Protein AF-A0A1H0E511-F1 (afdb_monomer)

Secondary structure (DSSP, 8-state):
---HHHHHHHH-SHHHHHHHHHHHHHHHHH-S-SSHHHHHHHHHHHHHHHHHHHHHSSS-SS-HHHHHHHHHHHHHHHHHHHHHHHS--

Mean predicted aligned error: 8.15 Å

Radius of gyration: 20.46 Å; Cα contacts (8 Å, |Δi|>4): 26; chains: 1; bounding box: 35×28×66 Å

InterPro domains:
  IPR001207 Transposase, mutator type [PF00872] (1-56)
  IPR001207 Transposase, mutator type [PTHR33217] (1-71)

Structure (mmCIF, N/CA/C/O backbone):
data_AF-A0A1H0E511-F1
#
_entry.id   AF-A0A1H0E511-F1
#
loop_
_atom_site.group_PDB
_atom_site.id
_atom_site.type_symbol
_atom_site.label_atom_id
_atom_site.label_alt_id
_atom_site.label_comp_id
_atom_site.label_asym_id
_atom_site.label_entity_id
_atom_site.label_seq_id
_atom_site.pdbx_PDB_ins_code
_atom_site.Cartn_x
_atom_site.Cartn_y
_atom_site.Cartn_z
_atom_site.occupancy
_atom_site.B_iso_or_equiv
_atom_site.auth_seq_id
_atom_site.auth_comp_id
_atom_site.auth_asym_id
_atom_site.auth_atom_id
_atom_site.pdbx_PDB_model_num
ATOM 1 N N . ALA A 1 1 ? 11.561 -6.818 -22.885 1.00 76.06 1 ALA A N 1
ATOM 2 C CA . ALA A 1 1 ? 11.928 -7.128 -21.482 1.00 76.06 1 ALA A CA 1
ATOM 3 C C . ALA A 1 1 ? 12.077 -5.827 -20.691 1.00 76.06 1 ALA A C 1
ATOM 5 O O . ALA A 1 1 ? 12.445 -4.829 -21.302 1.00 76.06 1 ALA A O 1
ATOM 6 N N . PHE A 1 2 ? 11.795 -5.810 -19.379 1.00 82.00 2 PHE A N 1
ATOM 7 C CA . PHE A 1 2 ? 11.991 -4.611 -18.543 1.00 82.00 2 PHE A CA 1
ATOM 8 C C . PHE A 1 2 ? 13.461 -4.147 -18.554 1.00 82.00 2 PHE A C 1
ATOM 10 O O . PHE A 1 2 ? 14.347 -5.005 -18.572 1.00 82.00 2 PHE A O 1
ATOM 17 N N . PRO A 1 3 ? 13.747 -2.829 -18.516 1.00 85.38 3 PRO A N 1
ATOM 18 C CA . PRO A 1 3 ? 15.100 -2.312 -18.329 1.00 85.38 3 PRO A CA 1
ATOM 19 C C . PRO A 1 3 ? 15.758 -2.862 -17.057 1.00 85.38 3 PRO A C 1
ATOM 21 O O . PRO A 1 3 ? 15.096 -2.996 -16.026 1.00 85.38 3 PRO A O 1
ATOM 24 N N . ARG A 1 4 ? 17.068 -3.150 -17.119 1.00 85.94 4 ARG A N 1
ATOM 25 C CA . ARG A 1 4 ? 17.837 -3.756 -16.009 1.00 85.94 4 ARG A CA 1
ATOM 26 C C . ARG A 1 4 ? 17.744 -2.969 -14.702 1.00 85.94 4 ARG A C 1
ATOM 28 O O . ARG A 1 4 ? 17.720 -3.565 -13.633 1.00 85.94 4 ARG A O 1
ATOM 35 N N . GLU A 1 5 ? 17.636 -1.648 -14.794 1.00 84.19 5 GLU A N 1
ATOM 36 C CA . GLU A 1 5 ? 17.442 -0.745 -13.653 1.00 84.19 5 GLU A CA 1
ATOM 37 C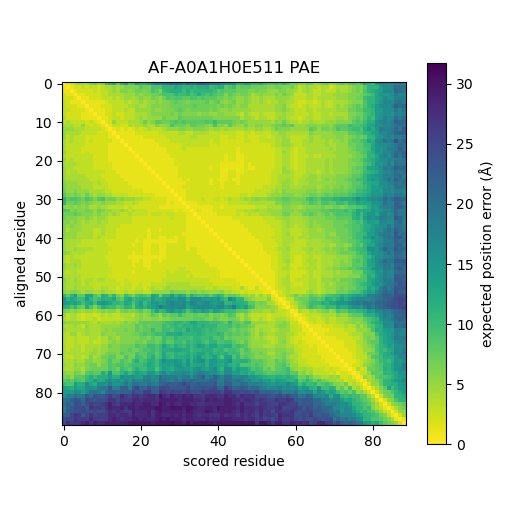 C . GLU A 1 5 ? 16.185 -1.049 -12.812 1.00 84.19 5 GLU A C 1
ATOM 39 O O . GLU A 1 5 ? 16.145 -0.692 -11.637 1.00 84.19 5 GLU A O 1
ATOM 44 N N . HIS A 1 6 ? 15.182 -1.745 -13.366 1.00 86.19 6 HIS A N 1
ATOM 45 C CA . HIS A 1 6 ? 13.969 -2.131 -12.629 1.00 86.19 6 HIS A CA 1
ATOM 46 C C . HIS A 1 6 ? 14.012 -3.550 -12.073 1.00 86.19 6 HIS A C 1
ATOM 48 O O . HIS A 1 6 ? 13.198 -3.887 -11.218 1.00 86.19 6 HIS A O 1
ATOM 54 N N . TRP A 1 7 ? 14.942 -4.398 -12.517 1.00 88.88 7 TRP A N 1
ATOM 55 C CA . TRP A 1 7 ? 14.930 -5.823 -12.169 1.00 88.88 7 TRP A CA 1
ATOM 56 C C . TRP A 1 7 ? 15.039 -6.062 -10.670 1.00 88.88 7 TRP A C 1
ATOM 58 O O . TRP A 1 7 ? 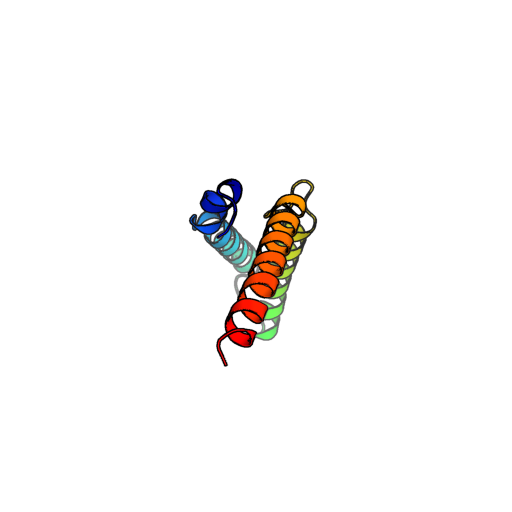14.290 -6.866 -10.130 1.00 88.88 7 TRP A O 1
ATOM 68 N N . GLN A 1 8 ? 15.909 -5.320 -9.984 1.00 86.19 8 GLN A N 1
ATOM 69 C CA . GLN A 1 8 ? 16.051 -5.447 -8.535 1.00 86.19 8 GLN A CA 1
ATOM 70 C C . GLN A 1 8 ? 14.746 -5.099 -7.803 1.00 86.19 8 GLN A C 1
ATOM 72 O O . GLN A 1 8 ? 14.392 -5.755 -6.829 1.00 86.19 8 GLN A O 1
ATOM 77 N N . LYS A 1 9 ? 13.990 -4.110 -8.289 1.00 87.50 9 LYS A N 1
ATOM 78 C CA . LYS A 1 9 ? 12.693 -3.735 -7.707 1.00 87.50 9 LYS A CA 1
ATOM 79 C C . LYS A 1 9 ? 11.608 -4.776 -7.984 1.00 87.50 9 LYS A C 1
ATOM 81 O O . LYS A 1 9 ? 10.791 -5.033 -7.114 1.00 87.50 9 LYS A O 1
ATOM 86 N N . ILE A 1 10 ? 11.617 -5.378 -9.173 1.00 87.38 10 ILE A N 1
ATOM 87 C CA . ILE A 1 10 ? 10.638 -6.395 -9.587 1.00 87.38 10 ILE A CA 1
ATOM 88 C C . ILE A 1 10 ? 10.887 -7.732 -8.879 1.00 87.38 10 ILE A C 1
ATOM 90 O O . ILE A 1 10 ? 9.943 -8.426 -8.519 1.00 87.38 10 ILE A O 1
ATOM 94 N N . TRP A 1 11 ? 12.153 -8.103 -8.694 1.00 87.00 11 TRP A N 1
ATOM 95 C CA . TRP A 1 11 ? 12.532 -9.403 -8.143 1.00 87.00 11 TRP A CA 1
ATOM 96 C C . TRP A 1 11 ? 12.483 -9.449 -6.611 1.00 87.00 11 TRP A C 1
ATOM 98 O O . TRP A 1 11 ? 12.325 -10.518 -6.027 1.00 87.00 11 TRP A O 1
ATOM 108 N N . THR A 1 12 ? 12.655 -8.310 -5.936 1.00 90.00 12 THR A N 1
ATOM 109 C CA . THR A 1 12 ? 12.703 -8.279 -4.467 1.00 90.00 12 THR A CA 1
ATOM 110 C C . THR A 1 12 ? 11.306 -8.294 -3.844 1.00 90.00 12 THR A C 1
ATOM 112 O O . THR A 1 12 ? 10.405 -7.586 -4.283 1.00 90.00 12 THR A O 1
ATOM 115 N N . GLY A 1 13 ? 11.139 -9.057 -2.756 1.00 93.62 13 GLY A N 1
ATOM 116 C CA . GLY A 1 13 ? 9.922 -9.063 -1.928 1.00 93.62 13 GLY A CA 1
ATOM 117 C C . GLY A 1 13 ? 9.783 -7.840 -1.010 1.00 93.62 13 GLY A C 1
ATOM 118 O O . GLY A 1 13 ? 8.742 -7.630 -0.392 1.00 93.62 13 GLY A O 1
ATOM 119 N N . ASN A 1 14 ? 10.804 -6.983 -0.939 1.00 90.56 14 ASN A N 1
ATOM 120 C CA . ASN A 1 14 ? 10.848 -5.840 -0.024 1.00 90.56 14 ASN A CA 1
ATOM 121 C C . ASN A 1 14 ? 9.611 -4.917 -0.093 1.00 90.56 14 ASN A C 1
ATOM 123 O O . ASN A 1 14 ? 9.164 -4.461 0.963 1.00 90.56 14 ASN A O 1
ATOM 127 N N . PRO A 1 15 ? 9.031 -4.600 -1.271 1.00 89.50 15 PRO A N 1
ATOM 128 C CA . PRO A 1 15 ? 7.866 -3.716 -1.345 1.00 89.50 15 PRO A CA 1
ATOM 129 C C . PRO A 1 15 ? 6.622 -4.338 -0.719 1.00 89.50 15 PRO A C 1
ATOM 131 O O . PRO A 1 15 ? 5.914 -3.656 0.021 1.00 89.50 15 PRO A O 1
ATOM 134 N N . ILE A 1 16 ? 6.387 -5.630 -0.975 1.00 92.62 16 ILE A N 1
ATOM 135 C CA . ILE A 1 16 ? 5.235 -6.343 -0.420 1.00 92.62 16 ILE A CA 1
ATOM 136 C C . ILE A 1 16 ? 5.419 -6.594 1.079 1.00 92.62 16 ILE A C 1
ATOM 138 O O . ILE A 1 16 ? 4.486 -6.408 1.851 1.00 92.62 16 ILE A O 1
ATOM 142 N N . GLU A 1 17 ? 6.637 -6.903 1.530 1.00 96.19 17 GLU A N 1
ATOM 143 C CA . GLU A 1 17 ? 6.950 -7.036 2.956 1.00 96.19 17 GLU A CA 1
ATOM 144 C C . GLU A 1 17 ? 6.762 -5.719 3.714 1.00 96.19 17 GLU A C 1
ATOM 146 O O . GLU A 1 17 ? 6.214 -5.711 4.818 1.00 96.19 17 GLU A O 1
ATOM 151 N N . ARG A 1 18 ? 7.188 -4.593 3.124 1.00 94.62 18 ARG A N 1
ATOM 152 C CA . ARG A 1 18 ? 6.994 -3.261 3.710 1.00 94.62 18 ARG A CA 1
ATOM 153 C C . ARG A 1 18 ? 5.509 -2.921 3.819 1.00 94.62 18 ARG A C 1
ATOM 155 O O . ARG A 1 18 ? 5.088 -2.465 4.878 1.00 94.62 18 ARG A O 1
ATOM 162 N N . LEU A 1 19 ? 4.728 -3.194 2.773 1.00 95.62 19 LEU A N 1
ATOM 163 C CA . LEU A 1 19 ? 3.278 -2.997 2.783 1.00 95.62 19 LEU A CA 1
ATOM 164 C C . LEU A 1 19 ? 2.587 -3.886 3.830 1.00 95.62 19 LEU A C 1
ATOM 166 O O . LEU A 1 19 ? 1.786 -3.394 4.617 1.00 95.62 19 LEU A O 1
ATOM 170 N N . ASN A 1 20 ? 2.943 -5.170 3.908 1.00 97.31 20 ASN A N 1
ATOM 171 C CA . ASN A 1 20 ? 2.384 -6.094 4.899 1.00 97.31 20 ASN A CA 1
ATOM 172 C C . ASN A 1 20 ? 2.705 -5.661 6.336 1.00 97.31 20 ASN A C 1
ATOM 174 O O . ASN A 1 20 ? 1.849 -5.747 7.218 1.00 97.31 20 ASN A O 1
ATOM 178 N N . ARG A 1 21 ? 3.924 -5.162 6.580 1.00 97.94 21 ARG A N 1
ATOM 179 C CA . ARG A 1 21 ? 4.316 -4.611 7.883 1.00 97.94 21 ARG A CA 1
ATOM 180 C C . ARG A 1 21 ? 3.490 -3.377 8.243 1.00 97.94 21 ARG A C 1
ATOM 182 O O . ARG A 1 21 ? 3.107 -3.233 9.399 1.00 97.94 21 ARG A O 1
ATOM 189 N N . GLU A 1 22 ? 3.204 -2.520 7.267 1.00 97.44 22 GLU A N 1
ATOM 190 C CA . GLU A 1 22 ? 2.392 -1.320 7.466 1.00 97.44 22 GLU A CA 1
ATOM 191 C C . GLU A 1 22 ? 0.930 -1.653 7.771 1.00 97.44 22 GLU A C 1
ATOM 193 O O . GLU A 1 22 ? 0.370 -1.124 8.732 1.00 97.44 22 GLU A O 1
ATOM 198 N N . ILE A 1 23 ? 0.341 -2.579 7.007 1.00 97.75 23 ILE A N 1
ATOM 199 C CA . ILE A 1 23 ? -1.008 -3.094 7.261 1.00 97.75 23 ILE A CA 1
ATOM 200 C C . ILE A 1 23 ? -1.079 -3.640 8.685 1.00 97.75 23 ILE A C 1
ATOM 202 O O . ILE A 1 23 ? -1.920 -3.181 9.455 1.00 97.75 23 ILE A O 1
ATOM 206 N N . LYS A 1 24 ? -0.146 -4.528 9.062 1.00 98.06 24 LYS A N 1
ATOM 207 C CA . LYS A 1 24 ? -0.087 -5.103 10.411 1.00 98.06 24 LYS A CA 1
ATOM 208 C C . LYS A 1 24 ? -0.001 -4.017 11.488 1.00 98.06 24 LYS A C 1
ATOM 210 O O . LYS A 1 24 ? -0.810 -4.006 12.407 1.00 98.06 24 LYS A O 1
ATOM 215 N N . ARG A 1 25 ? 0.917 -3.055 11.341 1.00 98.31 25 ARG A N 1
ATOM 216 C CA . ARG A 1 25 ? 1.101 -1.959 12.305 1.00 98.31 25 ARG A CA 1
ATOM 217 C C . ARG A 1 25 ? -0.176 -1.142 12.517 1.00 98.31 25 ARG A C 1
ATOM 219 O O . ARG A 1 25 ? -0.486 -0.801 13.652 1.00 98.31 25 ARG A O 1
ATOM 226 N N . ARG A 1 26 ? -0.908 -0.799 11.450 1.00 97.88 26 ARG A N 1
ATOM 227 C CA . ARG A 1 26 ? -2.138 0.007 11.574 1.00 97.88 26 ARG A CA 1
ATOM 228 C C . ARG A 1 26 ? -3.319 -0.799 12.088 1.00 97.88 26 ARG A C 1
ATOM 230 O O . ARG A 1 26 ? -4.117 -0.265 12.853 1.00 97.88 26 ARG A O 1
ATOM 237 N N . THR A 1 27 ? -3.426 -2.072 11.713 1.00 97.62 27 THR A N 1
ATOM 238 C CA . THR A 1 27 ? -4.453 -2.955 12.278 1.00 97.62 27 THR A CA 1
ATOM 239 C C . THR A 1 27 ? -4.206 -3.225 13.761 1.00 97.62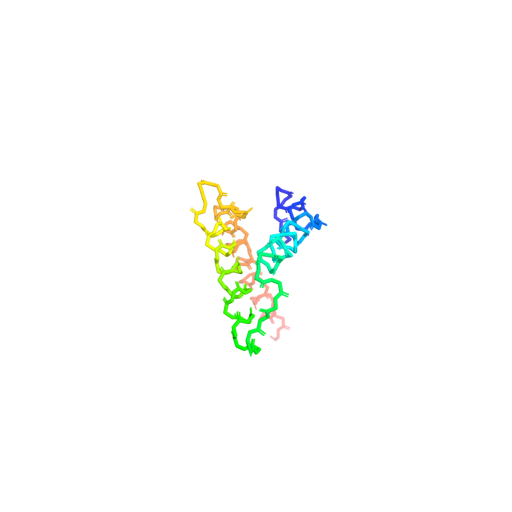 27 THR A C 1
ATOM 241 O O . THR A 1 27 ? -5.166 -3.278 14.524 1.00 97.62 27 THR A O 1
ATOM 244 N N . ASP A 1 28 ? -2.939 -3.297 14.187 1.00 97.94 28 ASP A N 1
ATOM 245 C CA . ASP A 1 28 ? -2.562 -3.477 15.593 1.00 97.94 28 ASP A CA 1
ATOM 246 C C . ASP A 1 28 ? -3.003 -2.285 16.465 1.00 97.94 28 ASP A C 1
ATOM 248 O O . ASP A 1 28 ? -3.257 -2.463 17.648 1.00 97.94 28 ASP A O 1
ATOM 252 N N . VAL A 1 29 ? -3.171 -1.072 15.927 1.00 97.62 29 VAL A N 1
ATOM 253 C CA . VAL A 1 29 ? -3.705 0.064 16.710 1.00 97.62 29 VAL A CA 1
ATOM 254 C C . VAL A 1 29 ? -5.195 -0.107 17.015 1.00 97.62 29 VAL A C 1
ATOM 256 O O . VAL A 1 29 ? -5.651 0.260 18.095 1.00 97.62 29 VAL A O 1
ATOM 259 N N . VAL A 1 30 ? -5.957 -0.665 16.072 1.00 96.31 30 VAL A N 1
ATOM 260 C CA . VAL A 1 30 ? -7.412 -0.826 16.211 1.00 96.31 30 VAL A CA 1
ATOM 261 C C . VAL A 1 30 ? -7.763 -2.013 17.114 1.00 96.31 30 VAL A C 1
ATOM 263 O O . VAL A 1 30 ? -8.781 -1.956 17.797 1.00 96.31 30 VAL A O 1
ATOM 266 N N . GLN A 1 31 ? -6.911 -3.048 17.166 1.00 95.19 31 GLN A N 1
ATOM 267 C CA . GLN A 1 31 ? -7.068 -4.296 17.938 1.00 95.19 31 GLN A CA 1
ATOM 268 C C . GLN A 1 31 ? -8.293 -5.143 17.536 1.00 95.19 31 GLN A C 1
ATOM 270 O O . GLN A 1 31 ? -8.133 -6.285 17.110 1.00 95.19 31 GLN A O 1
ATOM 275 N N . VAL A 1 32 ? -9.510 -4.596 17.633 1.00 96.88 32 VAL A N 1
ATOM 276 C CA . VAL A 1 32 ? -10.779 -5.254 17.288 1.00 96.88 32 VAL A CA 1
ATOM 277 C C . VAL A 1 32 ? -11.623 -4.324 16.421 1.00 96.88 32 VAL A C 1
ATOM 279 O O . VAL A 1 32 ? -11.903 -3.188 16.794 1.00 96.88 32 VAL A O 1
ATOM 282 N N . PHE A 1 33 ? -12.059 -4.816 15.262 1.00 97.81 33 PHE A N 1
A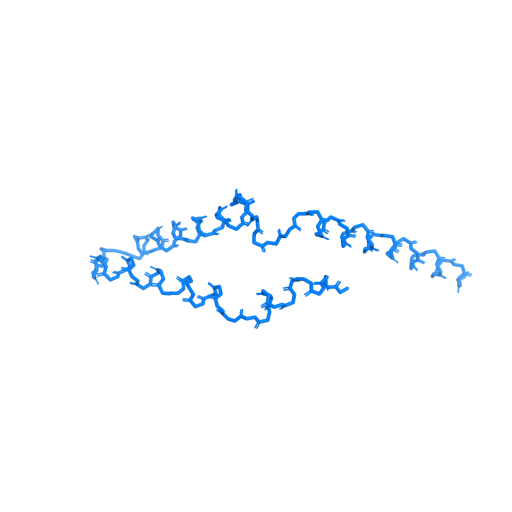TOM 283 C CA . PHE A 1 33 ? -12.910 -4.056 14.348 1.00 97.81 33 PHE A CA 1
ATOM 284 C C . PHE A 1 33 ? -14.400 -4.284 14.643 1.00 97.81 33 PHE A C 1
ATOM 286 O O . PHE A 1 33 ? -14.784 -5.409 14.962 1.00 97.81 33 PHE A O 1
ATOM 293 N N . PRO A 1 34 ? -15.248 -3.251 14.486 1.00 97.00 34 PRO A N 1
ATOM 294 C CA . PRO A 1 34 ? -16.693 -3.367 14.698 1.00 97.00 34 PRO A CA 1
ATOM 295 C C . PRO A 1 34 ? -17.399 -4.189 13.607 1.00 97.00 34 PRO A C 1
ATOM 297 O O . PRO A 1 34 ? -18.430 -4.800 13.868 1.00 97.00 34 PRO A O 1
ATOM 300 N N . ASP A 1 35 ? -16.850 -4.211 12.389 1.00 97.88 35 ASP A N 1
ATOM 301 C CA . ASP A 1 35 ? -17.405 -4.907 11.229 1.00 97.88 35 ASP A CA 1
ATOM 302 C C . ASP A 1 35 ? -16.330 -5.128 10.144 1.00 97.88 35 ASP A C 1
ATOM 304 O O . ASP A 1 35 ? -15.218 -4.588 10.210 1.00 97.88 35 ASP A O 1
ATOM 308 N N . ARG A 1 36 ? -16.668 -5.926 9.123 1.00 97.88 36 ARG A N 1
ATOM 309 C CA . ARG A 1 36 ? -15.757 -6.263 8.018 1.00 97.88 36 ARG A CA 1
ATOM 310 C C . ARG A 1 36 ? -15.465 -5.076 7.095 1.00 97.88 36 ARG A C 1
ATOM 312 O O . ARG A 1 36 ? -14.344 -4.954 6.605 1.00 97.88 36 ARG A O 1
ATOM 319 N N . ASP A 1 37 ? -16.425 -4.189 6.872 1.00 98.44 37 ASP A N 1
ATOM 320 C CA . ASP A 1 37 ? -16.227 -3.034 5.996 1.00 98.44 37 ASP A CA 1
ATOM 321 C C . ASP A 1 37 ? -15.253 -2.037 6.628 1.00 98.44 37 ASP A C 1
ATOM 323 O O . ASP A 1 37 ? -14.478 -1.389 5.924 1.00 98.44 37 ASP A O 1
ATOM 327 N N . SER A 1 38 ? -15.231 -1.947 7.958 1.00 97.81 38 SER A N 1
ATOM 328 C CA . SER A 1 38 ? -14.292 -1.106 8.700 1.00 97.81 38 SER A CA 1
ATOM 329 C C . SER A 1 38 ? -12.836 -1.545 8.519 1.00 97.81 38 SER A C 1
ATOM 331 O O . SER A 1 38 ? -11.976 -0.691 8.290 1.00 97.81 38 SER A O 1
ATOM 333 N N . VAL A 1 39 ? -12.540 -2.852 8.515 1.00 97.50 39 VAL A N 1
ATOM 334 C CA . VAL A 1 39 ? -11.183 -3.336 8.185 1.00 97.50 39 VAL A CA 1
ATOM 335 C C . VAL A 1 39 ? -10.859 -3.145 6.702 1.00 97.50 39 VAL A C 1
ATOM 337 O O . VAL A 1 39 ? -9.753 -2.716 6.373 1.00 97.50 39 VAL A O 1
ATOM 340 N N . THR A 1 40 ? -11.820 -3.373 5.799 1.00 98.12 40 THR A N 1
ATOM 341 C CA . THR A 1 40 ? -11.626 -3.120 4.363 1.00 98.12 40 THR A CA 1
ATOM 342 C C . THR A 1 40 ? -11.302 -1.655 4.086 1.00 98.12 40 THR A C 1
ATOM 344 O O . THR A 1 40 ? -10.407 -1.380 3.290 1.00 98.12 40 THR A O 1
ATOM 347 N N . ARG A 1 41 ? -11.956 -0.714 4.777 1.00 98.25 41 ARG A N 1
ATOM 348 C CA . ARG A 1 41 ? -11.672 0.724 4.667 1.00 98.25 41 ARG A CA 1
ATOM 349 C C . ARG A 1 41 ? -10.251 1.067 5.115 1.00 98.25 41 ARG A C 1
ATOM 351 O O . ARG A 1 41 ? -9.556 1.766 4.385 1.00 98.25 41 ARG A O 1
ATOM 358 N N . LEU A 1 42 ? -9.793 0.551 6.260 1.00 97.56 42 LEU A N 1
ATOM 359 C CA . LEU A 1 42 ? -8.429 0.813 6.738 1.00 97.56 42 LEU A CA 1
ATOM 360 C C . LEU A 1 42 ? -7.376 0.243 5.783 1.00 97.56 42 LEU A C 1
ATOM 362 O O . LEU A 1 42 ? -6.460 0.954 5.378 1.00 97.56 42 LEU A O 1
ATOM 366 N N . VAL A 1 43 ? -7.504 -1.034 5.416 1.00 97.69 43 VAL A N 1
ATOM 367 C CA . VAL A 1 43 ? -6.553 -1.680 4.502 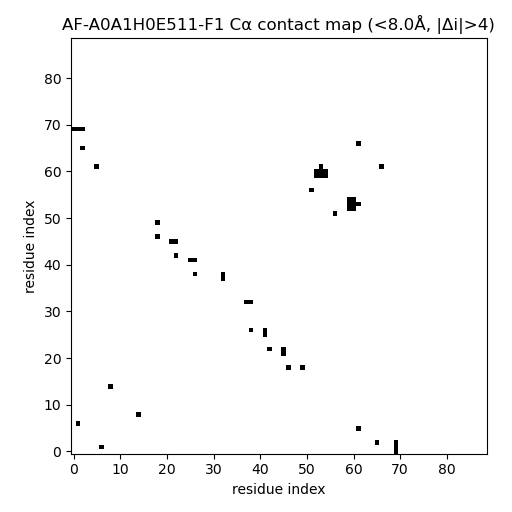1.00 97.69 43 VAL A CA 1
ATOM 368 C C . VAL A 1 43 ? -6.581 -0.990 3.138 1.00 97.69 43 VAL A C 1
ATOM 370 O O . VAL A 1 43 ? -5.527 -0.718 2.572 1.00 97.69 43 VAL A O 1
ATOM 373 N N . GLY A 1 44 ? -7.769 -0.640 2.640 1.00 98.19 44 GLY A N 1
ATOM 374 C CA . GLY A 1 44 ? -7.944 0.117 1.403 1.00 98.19 44 GLY A CA 1
ATOM 375 C C . GLY A 1 44 ? -7.246 1.476 1.433 1.00 98.19 44 GLY A C 1
ATOM 376 O O . GLY A 1 44 ? -6.562 1.819 0.473 1.00 98.19 44 GLY A O 1
ATOM 377 N N . ALA A 1 45 ? -7.337 2.213 2.544 1.00 97.94 45 ALA A N 1
ATOM 378 C CA . ALA A 1 45 ? -6.624 3.478 2.715 1.00 97.94 45 ALA A CA 1
ATOM 379 C C . ALA A 1 45 ? -5.097 3.290 2.663 1.00 97.94 45 ALA A C 1
ATOM 381 O O . ALA A 1 45 ? -4.421 4.007 1.933 1.00 97.94 45 ALA A O 1
ATOM 382 N N . VAL A 1 46 ? -4.553 2.272 3.344 1.00 97.19 46 VAL A N 1
ATOM 383 C CA . VAL A 1 46 ? -3.109 1.956 3.300 1.00 97.19 46 VAL A CA 1
ATOM 384 C C . VAL A 1 46 ? -2.648 1.604 1.884 1.00 97.19 46 VAL A C 1
ATOM 386 O O . VAL A 1 46 ? -1.570 2.017 1.455 1.00 97.19 46 VAL A O 1
ATOM 389 N N . LEU A 1 47 ? -3.457 0.841 1.146 1.00 96.62 47 LEU A N 1
ATOM 390 C CA . LEU A 1 47 ? -3.166 0.497 -0.245 1.00 96.62 47 LEU A CA 1
ATOM 391 C C . LEU A 1 47 ? -3.171 1.734 -1.144 1.00 96.62 47 LEU A C 1
ATOM 393 O O . LEU A 1 47 ? -2.288 1.856 -1.991 1.00 96.62 47 LEU A O 1
ATOM 397 N N . GLN A 1 48 ? -4.124 2.646 -0.942 1.00 96.62 48 GLN A N 1
ATOM 398 C CA . GLN A 1 48 ? -4.202 3.886 -1.707 1.00 96.62 48 GLN A CA 1
ATOM 399 C C . GLN A 1 48 ? -2.996 4.787 -1.432 1.00 96.62 48 GLN A C 1
ATOM 401 O O . GLN A 1 48 ? -2.337 5.215 -2.372 1.00 96.62 48 GLN A O 1
ATOM 406 N N . GLU A 1 49 ? -2.631 4.985 -0.165 1.00 93.88 49 GLU A N 1
ATOM 407 C CA . GLU A 1 49 ? -1.426 5.740 0.201 1.00 93.88 49 GLU A CA 1
ATOM 408 C C . GLU A 1 49 ? -0.170 5.136 -0.442 1.00 93.88 49 GLU A C 1
ATOM 410 O O . GLU A 1 49 ? 0.678 5.848 -0.983 1.00 93.88 49 GLU A O 1
ATOM 415 N N . GLN A 1 50 ? -0.047 3.802 -0.435 1.00 92.75 50 GLN A N 1
ATOM 416 C CA . GLN A 1 50 ? 1.103 3.155 -1.056 1.00 92.75 50 GLN A CA 1
ATOM 417 C C . GLN A 1 50 ? 1.096 3.295 -2.583 1.00 92.75 50 GLN A C 1
ATOM 419 O O . GLN A 1 50 ? 2.168 3.431 -3.184 1.00 92.75 50 GLN A O 1
ATOM 424 N N . HIS A 1 51 ? -0.082 3.255 -3.205 1.00 92.81 51 HIS A N 1
ATOM 425 C CA . HIS A 1 51 ? -0.249 3.499 -4.630 1.00 92.81 51 HIS A CA 1
ATOM 426 C C . HIS A 1 51 ? 0.174 4.925 -4.997 1.00 92.81 51 HIS A C 1
ATOM 428 O O . HIS A 1 51 ? 0.981 5.100 -5.910 1.00 92.81 51 HIS A O 1
ATOM 434 N N . GLU A 1 52 ? -0.300 5.922 -4.253 1.00 92.00 52 GLU A N 1
ATOM 435 C CA . GLU A 1 52 ? 0.044 7.330 -4.452 1.00 92.00 52 GLU A CA 1
ATOM 436 C C . GLU A 1 52 ? 1.547 7.571 -4.300 1.00 92.00 52 GLU A C 1
ATOM 438 O O . GLU A 1 52 ? 2.161 8.165 -5.183 1.00 92.00 52 GLU A O 1
ATOM 443 N N . GLU A 1 53 ? 2.174 7.024 -3.259 1.00 89.81 53 GLU A N 1
ATOM 444 C CA . GLU A 1 53 ? 3.625 7.106 -3.061 1.00 89.81 53 GLU A CA 1
ATOM 445 C C . GLU A 1 53 ? 4.395 6.526 -4.261 1.00 89.81 53 GLU A C 1
ATOM 447 O O . GLU A 1 53 ? 5.374 7.103 -4.738 1.00 89.81 53 GLU A O 1
ATOM 452 N N . TRP A 1 54 ? 3.946 5.390 -4.806 1.00 88.94 54 TRP A N 1
ATOM 453 C CA . TRP A 1 54 ? 4.595 4.779 -5.969 1.00 88.94 54 TRP A CA 1
ATOM 454 C C . TRP A 1 54 ? 4.402 5.575 -7.262 1.00 88.94 54 TRP A C 1
ATOM 456 O O . TRP A 1 54 ? 5.318 5.589 -8.094 1.00 88.94 54 TRP A O 1
ATOM 466 N N . GLN A 1 55 ? 3.244 6.217 -7.429 1.00 85.75 55 GLN A N 1
ATOM 467 C CA . GLN A 1 55 ? 2.872 6.983 -8.622 1.00 85.75 55 GLN A CA 1
ATOM 468 C C . GLN A 1 55 ? 3.396 8.422 -8.620 1.00 85.75 55 GLN A C 1
ATOM 470 O O . GLN A 1 55 ? 3.708 8.949 -9.690 1.00 85.75 55 GLN A O 1
ATOM 475 N N . TYR A 1 56 ? 3.496 9.058 -7.454 1.00 80.31 56 TYR A N 1
ATOM 476 C CA . TYR A 1 56 ? 3.705 10.504 -7.333 1.00 80.31 56 TYR A CA 1
ATOM 477 C C . TYR A 1 56 ? 4.885 10.900 -6.444 1.00 80.31 56 TYR A C 1
ATOM 479 O O . TYR A 1 56 ? 5.213 12.084 -6.399 1.00 80.31 56 TYR A O 1
ATOM 487 N N . GLY A 1 57 ? 5.550 9.950 -5.778 1.00 73.75 57 GLY A N 1
ATOM 488 C CA . GLY A 1 57 ? 6.751 10.244 -4.999 1.00 73.75 57 GLY A CA 1
ATOM 489 C C . GLY A 1 57 ? 7.832 10.948 -5.834 1.00 73.75 57 GLY A C 1
ATOM 490 O O . GLY A 1 57 ? 7.946 10.726 -7.044 1.00 73.75 57 GLY A O 1
ATOM 491 N N . GLU A 1 58 ? 8.663 11.767 -5.173 1.00 62.47 58 GLU A N 1
ATOM 492 C CA . GLU A 1 58 ? 9.744 12.572 -5.782 1.00 62.47 58 GLU A CA 1
ATOM 493 C C . GLU A 1 58 ? 10.639 11.743 -6.724 1.00 62.47 58 GLU A C 1
ATOM 495 O O . GLU A 1 58 ? 11.122 12.218 -7.754 1.00 62.47 58 GLU A O 1
ATOM 500 N N . ARG A 1 59 ? 10.787 10.448 -6.417 1.00 68.06 59 ARG A N 1
ATOM 501 C CA . ARG A 1 59 ? 11.246 9.419 -7.351 1.00 68.06 59 ARG A CA 1
ATOM 502 C C . ARG A 1 59 ? 10.202 8.314 -7.440 1.00 68.06 59 ARG A C 1
ATOM 504 O O . ARG A 1 59 ? 10.197 7.413 -6.601 1.00 68.06 59 ARG A O 1
ATOM 511 N N . ARG A 1 60 ? 9.376 8.348 -8.492 1.00 80.44 60 ARG A N 1
ATOM 512 C CA . ARG A 1 60 ? 8.428 7.266 -8.808 1.00 80.44 60 ARG A CA 1
ATOM 513 C C . ARG A 1 60 ? 9.077 5.896 -8.659 1.00 80.44 60 ARG A C 1
ATOM 515 O O . ARG A 1 60 ? 10.225 5.687 -9.073 1.00 80.44 60 ARG A O 1
ATOM 522 N N . TYR A 1 61 ? 8.319 4.949 -8.109 1.00 84.44 61 TYR A N 1
ATOM 523 C CA . TYR A 1 61 ? 8.848 3.624 -7.797 1.00 84.44 61 TYR A CA 1
ATOM 524 C C . TYR A 1 61 ? 9.409 2.932 -9.049 1.00 84.44 61 TYR A C 1
ATOM 526 O O . TYR A 1 61 ? 10.498 2.358 -8.999 1.00 84.44 61 TYR A O 1
ATOM 534 N N . LEU A 1 62 ? 8.746 3.099 -10.197 1.00 87.12 62 LEU A N 1
ATOM 535 C CA . LEU A 1 62 ?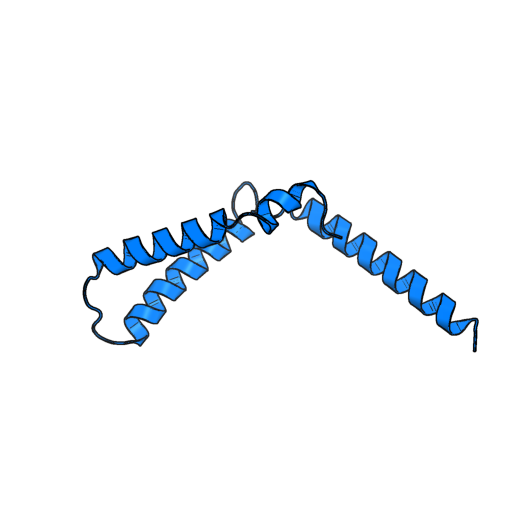 9.297 2.827 -11.524 1.00 87.12 62 LEU A CA 1
ATOM 536 C C . LEU A 1 62 ? 9.386 4.140 -12.314 1.00 87.12 62 LEU A C 1
ATOM 538 O O . LEU A 1 62 ? 8.417 4.891 -12.401 1.00 87.12 62 LEU A O 1
ATOM 542 N N . SER A 1 63 ? 10.555 4.422 -12.889 1.00 85.94 63 SER A N 1
ATOM 543 C CA . SER A 1 63 ? 10.797 5.649 -13.659 1.00 85.94 63 SER A CA 1
ATOM 544 C C . SER A 1 63 ? 9.885 5.733 -14.885 1.00 85.94 63 SER A C 1
ATOM 546 O O . SER A 1 63 ? 9.929 4.863 -15.758 1.00 85.94 63 SER A O 1
ATOM 548 N N . GLU A 1 64 ? 9.112 6.817 -14.990 1.00 84.19 64 GLU A N 1
ATOM 549 C CA . GLU A 1 64 ? 8.221 7.061 -16.129 1.00 84.19 64 GLU A CA 1
ATOM 550 C C . GLU A 1 64 ? 8.998 7.140 -17.449 1.00 84.19 64 GLU A C 1
ATOM 552 O O . GLU A 1 64 ? 8.600 6.531 -18.438 1.00 84.19 64 GLU A O 1
ATOM 557 N N . THR A 1 65 ? 10.140 7.830 -17.467 1.00 86.12 65 THR A N 1
ATOM 558 C CA . THR A 1 65 ? 10.990 7.963 -18.661 1.00 86.12 65 THR A CA 1
ATOM 559 C C . THR A 1 65 ? 11.434 6.600 -19.189 1.00 86.12 65 THR A C 1
ATOM 561 O O . THR A 1 65 ? 11.413 6.340 -20.393 1.00 86.12 65 THR A O 1
ATOM 564 N N . SER A 1 66 ? 11.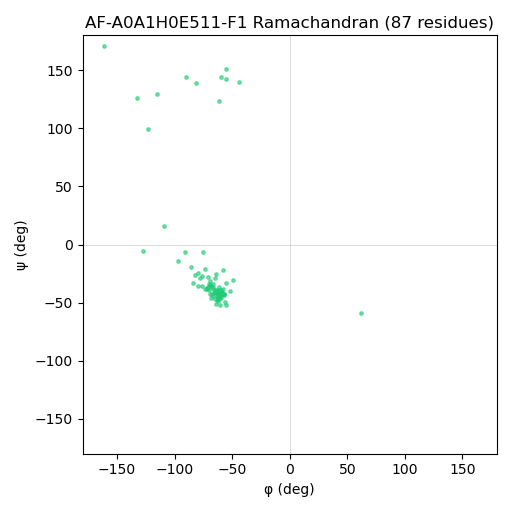807 5.709 -18.274 1.00 85.25 66 SER A N 1
ATOM 565 C CA . SER A 1 66 ? 12.246 4.355 -18.593 1.00 85.25 66 SER A CA 1
ATOM 566 C C . SER A 1 66 ? 11.110 3.481 -19.119 1.00 85.25 66 SER A C 1
ATOM 568 O O . SER A 1 66 ? 11.266 2.787 -20.126 1.00 85.25 66 SER A O 1
ATOM 570 N N . LEU A 1 67 ? 9.935 3.574 -18.489 1.00 87.19 67 LEU A N 1
ATOM 571 C CA . LEU A 1 67 ? 8.736 2.867 -18.934 1.00 87.19 67 LEU A CA 1
ATOM 572 C C . LEU A 1 67 ? 8.248 3.373 -20.296 1.00 87.19 67 LEU A C 1
ATOM 574 O O . LEU A 1 67 ? 7.957 2.558 -21.162 1.00 87.19 67 LEU A O 1
ATOM 578 N N . ARG A 1 68 ? 8.254 4.691 -20.543 1.00 87.56 68 ARG A N 1
ATOM 579 C CA . ARG A 1 68 ? 7.918 5.278 -21.854 1.00 87.56 68 ARG A CA 1
ATOM 580 C C . ARG A 1 68 ? 8.840 4.768 -22.960 1.00 87.56 68 ARG A C 1
ATOM 582 O O . ARG A 1 68 ? 8.361 4.430 -24.041 1.00 87.56 68 ARG A O 1
ATOM 589 N N . ARG A 1 69 ? 10.149 4.662 -22.692 1.00 86.94 69 ARG A N 1
ATOM 590 C CA . ARG A 1 69 ? 11.107 4.061 -23.635 1.00 86.94 69 ARG A CA 1
ATOM 591 C C . ARG A 1 69 ? 10.751 2.603 -23.936 1.00 86.94 69 ARG A C 1
ATOM 593 O O . ARG A 1 69 ? 10.760 2.218 -25.100 1.00 86.94 69 ARG A O 1
ATOM 600 N N . LEU A 1 70 ? 10.422 1.806 -22.917 1.00 86.75 70 LEU A N 1
ATOM 601 C CA . LEU A 1 70 ? 9.994 0.419 -23.114 1.00 86.75 70 LEU A CA 1
ATOM 602 C C . LEU A 1 70 ? 8.704 0.335 -23.943 1.00 86.75 70 LEU A C 1
ATOM 604 O O . LEU A 1 70 ? 8.657 -0.453 -24.882 1.00 86.75 70 LEU A O 1
ATOM 608 N N . THR A 1 71 ? 7.693 1.157 -23.647 1.00 88.94 71 THR A N 1
ATOM 609 C CA . THR A 1 71 ? 6.423 1.177 -24.393 1.00 88.94 71 THR A CA 1
ATOM 610 C C . THR A 1 71 ? 6.636 1.497 -25.866 1.00 88.94 71 THR A C 1
ATOM 612 O O . THR A 1 71 ? 6.031 0.855 -26.722 1.00 88.94 71 THR A O 1
ATOM 615 N N . ARG A 1 72 ? 7.527 2.452 -26.162 1.00 88.00 72 ARG A N 1
ATOM 616 C CA . ARG A 1 72 ? 7.912 2.800 -27.531 1.00 88.00 72 ARG A CA 1
ATOM 617 C C . ARG A 1 72 ? 8.540 1.613 -28.261 1.00 88.00 72 ARG A C 1
ATOM 619 O O . ARG A 1 72 ? 8.065 1.255 -29.329 1.00 88.00 72 ARG A O 1
ATOM 626 N N . ILE A 1 73 ? 9.550 0.981 -27.658 1.00 86.38 73 ILE A N 1
ATOM 627 C CA . ILE A 1 73 ? 10.223 -0.185 -28.252 1.00 86.38 73 ILE A CA 1
ATOM 628 C C . ILE A 1 73 ? 9.211 -1.304 -28.522 1.00 86.38 73 ILE A C 1
ATOM 630 O O . ILE A 1 73 ? 9.243 -1.918 -29.579 1.00 86.38 73 ILE A O 1
ATOM 634 N N . LEU A 1 74 ? 8.291 -1.571 -27.589 1.00 85.75 74 LEU A N 1
ATOM 635 C CA . LEU A 1 74 ? 7.277 -2.611 -27.778 1.00 85.75 74 LEU A CA 1
ATOM 636 C C . LEU A 1 74 ? 6.301 -2.298 -28.922 1.00 85.75 74 LEU A C 1
ATOM 638 O O . LEU A 1 74 ? 5.956 -3.215 -29.662 1.00 85.75 74 LEU A O 1
ATOM 642 N N . HIS A 1 75 ? 5.886 -1.037 -29.092 1.00 85.25 75 HIS A N 1
ATOM 643 C CA . HIS A 1 75 ? 5.056 -0.625 -30.233 1.00 85.25 75 HIS A CA 1
ATOM 644 C C . HIS A 1 75 ? 5.790 -0.804 -31.563 1.00 85.25 75 HIS A C 1
ATOM 646 O O . HIS A 1 75 ? 5.255 -1.431 -32.472 1.00 85.25 75 HIS A O 1
ATOM 652 N N . GLU A 1 76 ? 7.039 -0.338 -31.644 1.00 83.56 76 GLU A N 1
ATOM 653 C CA . GLU A 1 76 ? 7.867 -0.470 -32.849 1.00 83.56 76 GLU A CA 1
ATOM 654 C C . GLU A 1 76 ? 8.061 -1.955 -33.230 1.00 83.56 76 GLU A C 1
ATOM 656 O O . GLU A 1 76 ? 7.977 -2.316 -34.399 1.00 83.56 76 GLU A O 1
ATOM 661 N N . GLN A 1 77 ? 8.237 -2.853 -32.251 1.00 74.12 77 GLN A N 1
ATOM 662 C CA . GLN A 1 77 ? 8.346 -4.300 -32.497 1.00 74.12 77 GLN A CA 1
ATOM 663 C C . GLN A 1 77 ? 7.027 -4.944 -32.972 1.00 74.12 77 GLN A C 1
ATOM 665 O O . GLN A 1 77 ? 7.047 -5.853 -33.813 1.00 74.12 77 GLN A O 1
ATOM 670 N N . ALA A 1 78 ? 5.879 -4.486 -32.462 1.00 74.50 78 ALA A N 1
ATOM 671 C CA . ALA A 1 78 ? 4.565 -4.960 -32.900 1.00 74.50 78 ALA A CA 1
ATOM 672 C C . ALA A 1 78 ? 4.286 -4.547 -34.354 1.00 74.50 78 ALA A C 1
ATOM 674 O O . ALA A 1 78 ? 3.889 -5.376 -35.175 1.00 74.50 78 ALA A O 1
ATOM 675 N N . GLU A 1 79 ? 4.598 -3.297 -34.697 1.00 67.75 79 GLU A N 1
ATOM 676 C CA . GLU A 1 79 ? 4.485 -2.766 -36.056 1.00 67.75 79 GLU A CA 1
ATOM 677 C C . GLU A 1 79 ? 5.439 -3.439 -37.043 1.00 67.75 79 GLU A C 1
ATOM 679 O O . GLU A 1 79 ? 5.088 -3.544 -38.207 1.00 67.75 79 GLU A O 1
ATOM 684 N N . THR A 1 80 ? 6.603 -3.950 -36.622 1.00 60.28 80 THR A N 1
ATOM 685 C CA . THR A 1 80 ? 7.486 -4.741 -37.506 1.00 60.28 80 THR A CA 1
ATOM 686 C C . THR A 1 80 ? 7.051 -6.197 -37.676 1.00 60.28 80 THR A C 1
ATOM 688 O O . THR A 1 80 ? 7.362 -6.815 -38.691 1.00 60.28 80 THR A O 1
ATOM 691 N N . THR A 1 81 ? 6.308 -6.757 -36.715 1.00 58.88 81 THR A N 1
ATOM 692 C CA . THR A 1 81 ? 5.852 -8.158 -36.767 1.00 58.88 81 THR A CA 1
ATOM 693 C C . THR A 1 81 ? 4.630 -8.325 -37.680 1.00 58.88 81 THR A C 1
ATOM 695 O O . THR A 1 81 ? 4.520 -9.316 -38.402 1.00 58.88 81 THR A O 1
ATOM 698 N N . HIS A 1 82 ? 3.729 -7.337 -37.712 1.00 55.53 82 HIS A N 1
ATOM 699 C CA . HIS A 1 82 ? 2.524 -7.361 -38.549 1.00 55.53 82 HIS A CA 1
ATOM 700 C C . HIS A 1 82 ? 2.742 -7.311 -40.085 1.00 55.53 82 HIS A C 1
ATOM 702 O O . HIS A 1 82 ? 2.030 -8.037 -40.780 1.00 55.53 82 HIS A O 1
ATOM 708 N N . PRO A 1 83 ? 3.699 -6.561 -40.667 1.00 53.81 83 PRO A N 1
ATOM 709 C CA . PRO A 1 83 ? 3.925 -6.539 -42.113 1.00 53.81 83 PRO A CA 1
ATOM 710 C C . PRO A 1 83 ? 4.650 -7.788 -42.630 1.00 53.81 83 PRO A C 1
ATOM 712 O O . PRO A 1 83 ? 4.419 -8.184 -43.768 1.00 53.81 83 PRO A O 1
ATOM 715 N N . ILE A 1 84 ? 5.469 -8.465 -41.814 1.00 52.97 84 ILE A N 1
ATOM 716 C CA . ILE A 1 84 ? 6.167 -9.697 -42.236 1.00 52.97 84 ILE A CA 1
ATOM 717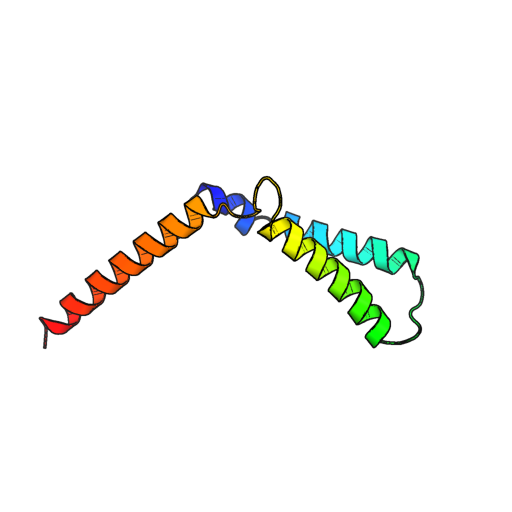 C C . ILE A 1 84 ? 5.163 -10.839 -42.483 1.00 52.97 84 ILE A C 1
ATOM 719 O O . ILE A 1 84 ? 5.300 -11.593 -43.448 1.00 52.97 84 ILE A O 1
ATOM 723 N N . MET A 1 85 ? 4.101 -10.918 -41.674 1.00 51.03 85 MET A N 1
ATOM 724 C CA . MET A 1 85 ? 3.024 -11.904 -41.849 1.00 51.03 85 MET A CA 1
ATOM 725 C C . MET A 1 85 ? 2.098 -11.595 -43.039 1.00 51.03 85 MET A C 1
ATOM 727 O O . MET A 1 85 ? 1.447 -12.506 -43.539 1.00 51.03 85 MET A O 1
ATOM 731 N N . ALA A 1 86 ? 2.045 -10.344 -43.511 1.00 49.44 86 ALA A N 1
ATOM 732 C CA . ALA A 1 86 ? 1.215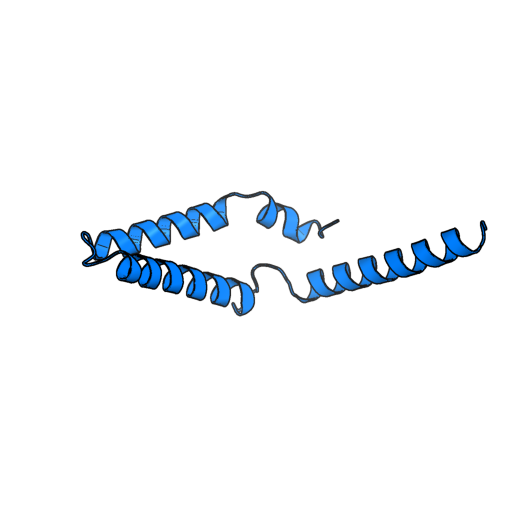 -9.937 -44.650 1.00 49.44 86 ALA A CA 1
ATOM 733 C C . ALA A 1 86 ? 1.896 -10.141 -46.019 1.00 49.44 86 ALA A C 1
ATOM 735 O O . ALA A 1 86 ? 1.211 -10.186 -47.033 1.00 49.44 86 ALA A O 1
ATOM 736 N N . ILE A 1 87 ? 3.227 -10.276 -46.062 1.00 49.56 87 ILE A N 1
ATOM 737 C CA . ILE A 1 87 ? 4.001 -10.478 -47.307 1.00 49.56 87 ILE A CA 1
ATOM 738 C C . ILE A 1 87 ? 4.186 -11.979 -47.630 1.00 49.56 87 ILE A C 1
ATOM 740 O O . ILE A 1 87 ? 4.663 -12.333 -48.703 1.00 49.56 87 ILE A O 1
ATOM 744 N N . THR A 1 88 ? 3.775 -12.876 -46.724 1.00 49.78 88 THR A N 1
ATOM 745 C CA . THR A 1 88 ? 3.945 -14.339 -46.861 1.00 49.78 88 THR A CA 1
ATOM 746 C C . THR A 1 88 ? 2.618 -15.081 -47.130 1.00 49.78 88 THR A C 1
ATOM 748 O O . THR A 1 88 ? 2.560 -16.296 -46.961 1.00 49.78 88 THR A O 1
ATOM 751 N N . ALA A 1 89 ? 1.550 -14.380 -47.536 1.00 40.19 89 ALA A N 1
ATOM 752 C CA . ALA A 1 89 ? 0.248 -14.965 -47.892 1.00 40.19 89 ALA A CA 1
ATOM 753 C C . ALA A 1 89 ? -0.066 -14.806 -49.385 1.00 40.19 89 ALA A C 1
ATOM 755 O O . ALA A 1 89 ? 0.252 -13.729 -49.937 1.00 40.19 89 ALA A O 1
#

Solvent-accessible surface area (backbone atoms only — not comparable to full-atom values): 5357 Å² total; per-residue (Å²): 131,83,63,75,91,48,46,67,69,72,72,46,63,61,66,61,52,53,50,54,51,50,49,51,58,57,51,60,73,61,74,68,73,96,46,72,65,60,52,50,51,54,52,48,49,54,52,48,53,52,49,47,47,38,71,66,34,101,69,34,72,65,55,64,72,60,51,52,53,51,53,50,54,52,49,55,53,52,63,59,54,58,57,60,64,63,73,75,112

Sequence (89 aa):
AFPREHWQKIWTGNPIERLNREIKRRTDVVQVFPDRDSVTRLVGAVLQEQHEEWQYGERRYLSETSLRRLTRILHEQAETTHPIMAITA

Foldseek 3Di:
DAPPVCCVVVVDCVLVVVLVVVLVVVCVVVVDDPDDVRSVVSNVVSVVVSVCCQPPPPQRSDHPVRVVVVVVVVVVVVVVVVVVVVVVD

pLDDT: mean 85.69, std 14.27, range [40.19, 98.44]

Organism: NCBI:txid332524